Protein AF-A0A5Z1E138-F1 (afdb_monomer)

Radius of gyration: 12.63 Å; Cα contacts (8 Å, |Δi|>4): 126; chains: 1; bounding box: 30×26×30 Å

Structure (mmCIF, N/CA/C/O backbone):
data_AF-A0A5Z1E138-F1
#
_entry.id   AF-A0A5Z1E138-F1
#
loop_
_atom_site.group_PDB
_atom_site.id
_atom_site.type_sy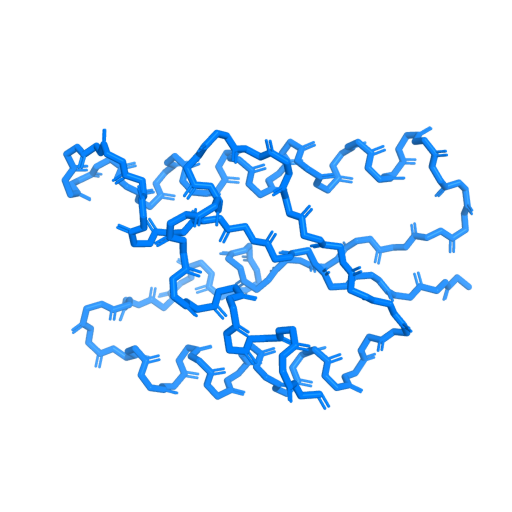mbol
_atom_site.label_atom_id
_atom_site.label_alt_id
_atom_site.label_comp_id
_atom_site.label_asym_id
_atom_site.label_entity_id
_atom_site.label_seq_id
_atom_site.pdbx_PDB_ins_code
_atom_site.Cartn_x
_atom_site.Cartn_y
_atom_site.Cartn_z
_atom_site.occupancy
_atom_site.B_iso_or_equiv
_atom_site.auth_seq_id
_atom_site.auth_comp_id
_atom_site.auth_asym_id
_atom_site.auth_atom_id
_atom_site.pdbx_PDB_model_num
ATOM 1 N N . MET A 1 1 ? -7.462 -2.232 18.608 1.00 75.81 1 MET A N 1
ATOM 2 C CA . MET A 1 1 ? -6.664 -1.383 17.701 1.00 75.81 1 MET A CA 1
ATOM 3 C C . MET A 1 1 ? -7.086 -1.733 16.290 1.00 75.81 1 MET A C 1
ATOM 5 O O . MET A 1 1 ? -7.188 -2.922 16.024 1.00 75.81 1 MET A O 1
ATOM 9 N 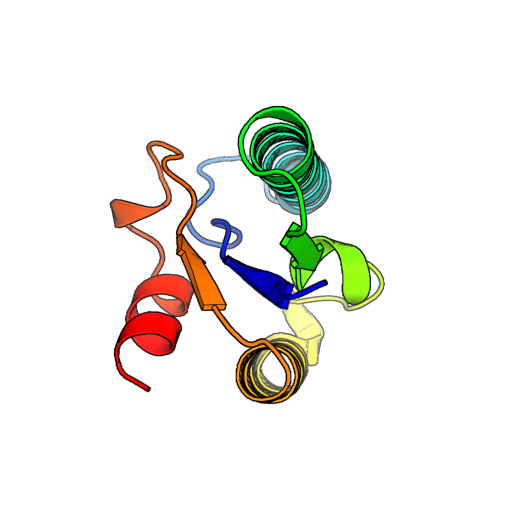N . ALA A 1 2 ? -7.395 -0.742 15.459 1.00 88.94 2 ALA A N 1
ATOM 10 C CA . ALA A 1 2 ? -7.839 -0.943 14.080 1.00 88.94 2 ALA A CA 1
ATOM 11 C C . ALA A 1 2 ? -6.643 -0.908 13.119 1.00 88.94 2 ALA A C 1
ATOM 13 O O . ALA A 1 2 ? -5.775 -0.041 13.246 1.00 88.94 2 ALA A O 1
ATOM 14 N N . LEU A 1 3 ? -6.586 -1.837 12.170 1.00 92.38 3 LEU A N 1
ATOM 15 C CA . LEU A 1 3 ? -5.546 -1.906 11.149 1.00 92.38 3 LEU A CA 1
ATOM 16 C C . LEU A 1 3 ? -5.859 -0.939 10.002 1.00 92.38 3 LEU A C 1
ATOM 18 O O . LEU A 1 3 ? -6.974 -0.914 9.485 1.00 92.38 3 LEU A O 1
ATOM 22 N N . VAL A 1 4 ? -4.862 -0.159 9.584 1.00 90.81 4 VAL A N 1
ATOM 23 C CA . VAL A 1 4 ? -4.986 0.799 8.476 1.00 90.81 4 VAL A CA 1
ATOM 24 C C . VAL A 1 4 ? -4.021 0.429 7.370 1.00 90.81 4 VAL A C 1
ATOM 26 O O . VAL A 1 4 ? -2.809 0.510 7.552 1.00 90.81 4 VAL A O 1
ATOM 29 N N . TYR A 1 5 ? -4.543 0.087 6.202 1.00 91.38 5 TYR A N 1
ATOM 30 C CA . TYR A 1 5 ? -3.748 -0.118 5.005 1.00 91.38 5 TYR A CA 1
ATOM 31 C C . TYR A 1 5 ? -3.235 1.220 4.470 1.00 91.38 5 TYR A C 1
ATOM 33 O O . TYR A 1 5 ? -4.021 2.092 4.106 1.00 91.38 5 TYR A O 1
ATOM 41 N N . VAL A 1 6 ? -1.918 1.397 4.402 1.00 89.50 6 VAL A N 1
ATOM 42 C CA . VAL A 1 6 ? -1.275 2.635 3.943 1.00 89.50 6 VAL A CA 1
ATOM 43 C C . VAL A 1 6 ? -0.829 2.487 2.494 1.00 89.50 6 VAL A C 1
ATOM 45 O O . VAL A 1 6 ? 0.291 2.051 2.200 1.00 89.50 6 VAL A O 1
ATOM 48 N N . ALA A 1 7 ? -1.706 2.906 1.590 1.00 85.75 7 ALA A N 1
ATOM 49 C CA . ALA A 1 7 ? -1.444 2.980 0.165 1.00 85.75 7 ALA A CA 1
ATOM 50 C C . ALA A 1 7 ? -0.539 4.184 -0.138 1.00 85.75 7 ALA A C 1
ATOM 52 O O . ALA A 1 7 ? -0.855 5.331 0.190 1.00 85.75 7 ALA A O 1
ATOM 53 N N . SER A 1 8 ? 0.611 3.941 -0.764 1.00 81.88 8 SER A N 1
ATOM 54 C CA . SER A 1 8 ? 1.589 4.984 -1.098 1.00 81.88 8 SER A CA 1
ATOM 55 C C . SER A 1 8 ? 2.126 4.803 -2.520 1.00 81.88 8 SER A C 1
ATOM 57 O O . SER A 1 8 ? 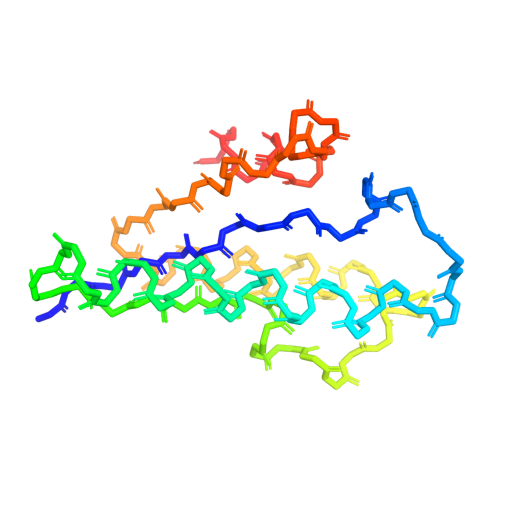2.158 3.684 -3.035 1.00 81.88 8 SER A O 1
ATOM 59 N N . PRO A 1 9 ? 2.512 5.895 -3.207 1.00 75.12 9 PRO A N 1
ATOM 60 C CA . PRO A 1 9 ? 2.944 5.809 -4.595 1.00 75.12 9 PRO A CA 1
ATOM 61 C C . PRO A 1 9 ? 4.284 5.078 -4.718 1.00 75.12 9 PRO A C 1
ATOM 63 O O . PRO A 1 9 ? 5.253 5.431 -4.050 1.00 75.12 9 PRO A O 1
ATOM 66 N N . TYR A 1 10 ? 4.352 4.111 -5.637 1.00 77.25 10 TYR A N 1
ATOM 67 C CA . TYR A 1 10 ? 5.597 3.431 -6.015 1.00 77.25 10 TYR A CA 1
ATOM 68 C C . TYR A 1 10 ? 6.005 3.765 -7.457 1.00 77.25 10 TYR A C 1
ATOM 70 O O . TYR A 1 10 ? 6.957 4.511 -7.686 1.00 77.25 10 TYR A O 1
ATOM 78 N N . LYS A 1 11 ? 5.252 3.281 -8.457 1.00 73.38 11 LYS A N 1
ATOM 79 C CA . LYS A 1 11 ? 5.552 3.522 -9.884 1.00 73.38 11 LYS A CA 1
ATOM 80 C C . LYS A 1 11 ? 5.366 4.974 -10.323 1.00 73.38 11 LYS A C 1
ATOM 82 O O . LYS A 1 11 ? 6.044 5.410 -11.245 1.00 73.38 11 LYS A O 1
ATOM 87 N N . ALA A 1 12 ? 4.479 5.711 -9.656 1.00 73.00 12 ALA A N 1
ATOM 88 C CA . ALA A 1 12 ? 4.218 7.117 -9.953 1.00 73.00 12 ALA A CA 1
ATOM 89 C C . ALA A 1 12 ? 5.337 8.064 -9.476 1.00 73.00 12 ALA A C 1
ATOM 91 O O . ALA A 1 12 ? 5.334 9.237 -9.840 1.00 73.00 12 ALA A O 1
ATOM 92 N N . LEU A 1 13 ? 6.295 7.580 -8.674 1.00 74.12 13 LEU A N 1
ATOM 93 C CA . LEU A 1 13 ? 7.407 8.402 -8.202 1.00 74.12 13 LEU A CA 1
ATOM 94 C C . LEU A 1 13 ? 8.333 8.782 -9.362 1.00 74.12 13 LEU A C 1
ATOM 96 O O . LEU A 1 13 ? 8.965 7.925 -9.990 1.00 74.12 13 LEU A O 1
ATOM 100 N N . VAL A 1 14 ? 8.457 10.089 -9.600 1.00 77.62 14 VAL A N 1
ATOM 101 C CA . VAL A 1 14 ? 9.330 10.663 -10.632 1.00 77.62 14 VAL A CA 1
ATOM 102 C C . VAL A 1 14 ? 10.772 10.721 -10.118 1.00 77.62 14 VAL A C 1
ATOM 104 O O . VAL A 1 14 ? 11.303 11.781 -9.793 1.00 77.62 14 VAL A O 1
ATOM 107 N N . VAL A 1 15 ? 11.410 9.555 -10.020 1.00 80.31 15 VAL A N 1
ATOM 108 C CA . VAL A 1 15 ? 12.819 9.408 -9.628 1.00 80.31 15 VAL A CA 1
ATOM 109 C C . VAL A 1 15 ? 13.554 8.371 -10.458 1.00 80.31 15 VAL A C 1
ATOM 111 O O . VAL A 1 15 ? 12.952 7.541 -11.145 1.00 80.31 15 VAL A O 1
ATOM 114 N N . ARG A 1 16 ? 14.889 8.418 -10.367 1.00 81.56 16 ARG A N 1
ATOM 115 C CA . ARG A 1 16 ? 15.774 7.397 -10.935 1.00 81.56 16 ARG A CA 1
ATOM 116 C C . ARG A 1 16 ? 15.358 6.022 -10.419 1.00 81.56 16 ARG A C 1
ATOM 118 O O . ARG A 1 16 ? 15.115 5.857 -9.225 1.00 81.56 16 ARG A O 1
ATOM 125 N N . GLU A 1 17 ? 15.323 5.033 -11.306 1.00 79.19 17 GLU A N 1
ATOM 126 C CA . GLU A 1 17 ? 14.880 3.674 -10.977 1.00 79.19 17 GLU A CA 1
ATOM 127 C C . GLU A 1 17 ? 15.653 3.077 -9.792 1.00 79.19 17 GLU A C 1
ATOM 129 O O . GLU A 1 17 ? 15.046 2.533 -8.873 1.00 79.19 17 GLU A O 1
ATOM 134 N N . SER A 1 18 ? 16.970 3.302 -9.740 1.00 80.38 18 SER A N 1
ATOM 135 C CA . SER A 1 18 ? 17.833 2.863 -8.637 1.00 80.38 18 SER A CA 1
ATOM 136 C C . SER A 1 18 ? 17.475 3.466 -7.272 1.00 80.38 18 SER A C 1
ATOM 138 O O . SER A 1 18 ? 17.809 2.887 -6.243 1.00 80.38 18 SER A O 1
ATOM 140 N N . GLN A 1 19 ? 16.789 4.612 -7.242 1.00 81.75 19 GLN A N 1
ATOM 141 C CA . GLN A 1 19 ? 16.387 5.310 -6.016 1.00 81.75 19 GLN A CA 1
ATOM 142 C C . GLN A 1 19 ? 14.910 5.104 -5.666 1.00 81.75 19 GLN A C 1
ATOM 144 O O . GLN A 1 19 ? 14.517 5.348 -4.525 1.00 81.75 19 GLN A O 1
ATOM 149 N N . ARG A 1 20 ? 14.092 4.628 -6.614 1.00 83.44 20 ARG A N 1
ATOM 150 C CA . ARG A 1 20 ? 12.636 4.499 -6.460 1.00 83.44 20 ARG A CA 1
ATOM 151 C C . ARG A 1 20 ? 12.251 3.690 -5.231 1.00 83.44 20 ARG A C 1
ATOM 153 O O . ARG A 1 20 ? 11.435 4.142 -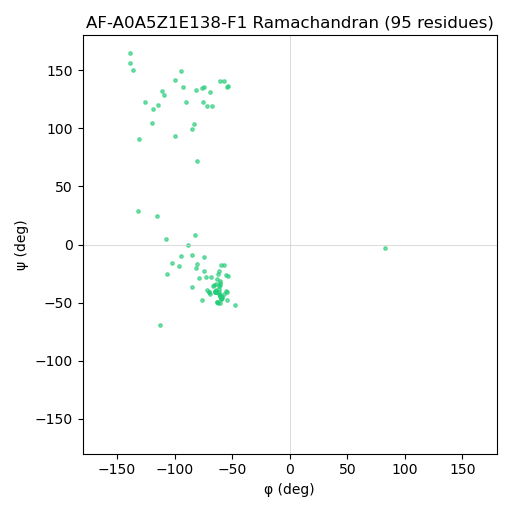4.437 1.00 83.44 20 ARG A O 1
ATOM 160 N N . LYS A 1 21 ? 12.887 2.533 -5.033 1.00 83.00 21 LYS A N 1
ATOM 161 C CA . LYS A 1 21 ? 12.622 1.661 -3.883 1.00 83.00 21 LYS A CA 1
ATOM 162 C C . LYS A 1 21 ? 12.901 2.360 -2.552 1.00 83.00 21 LYS A C 1
ATOM 164 O O . LYS A 1 21 ? 12.051 2.354 -1.668 1.00 83.00 21 LYS A O 1
ATOM 169 N N . ALA A 1 22 ? 14.076 2.973 -2.420 1.00 85.88 22 ALA A N 1
ATOM 170 C CA . ALA A 1 22 ? 14.465 3.672 -1.199 1.00 85.88 22 ALA A CA 1
ATOM 171 C C . ALA A 1 22 ? 13.517 4.843 -0.899 1.00 85.88 22 ALA A C 1
ATOM 173 O O . ALA A 1 22 ? 13.106 5.035 0.244 1.00 85.88 22 ALA A O 1
ATOM 174 N N . GLN A 1 23 ? 13.115 5.587 -1.931 1.00 86.94 23 GLN A N 1
ATOM 175 C CA . GLN A 1 23 ? 12.196 6.702 -1.759 1.00 86.94 23 GLN A CA 1
ATOM 176 C C . GLN A 1 23 ? 10.775 6.247 -1.414 1.00 86.94 23 GLN A C 1
ATOM 178 O O . GLN A 1 23 ? 10.163 6.825 -0.522 1.00 86.94 23 GLN A O 1
ATOM 183 N N . ALA A 1 24 ? 10.269 5.188 -2.048 1.00 86.31 24 ALA A N 1
ATOM 184 C CA . ALA A 1 24 ? 8.959 4.631 -1.730 1.00 86.31 24 ALA A CA 1
ATOM 185 C C . ALA A 1 24 ? 8.885 4.130 -0.279 1.00 86.31 24 ALA A C 1
ATOM 187 O O . ALA A 1 24 ? 7.917 4.419 0.418 1.00 86.31 24 ALA A O 1
ATOM 188 N N . ILE A 1 25 ? 9.936 3.452 0.204 1.00 88.94 25 ILE A N 1
ATOM 189 C CA . ILE A 1 25 ? 10.056 3.041 1.613 1.00 88.94 25 ILE A CA 1
ATOM 190 C C . ILE A 1 25 ? 10.032 4.265 2.531 1.00 88.94 25 ILE A C 1
ATOM 192 O O . ILE A 1 25 ? 9.294 4.280 3.513 1.00 88.94 25 ILE A O 1
ATOM 196 N N . SER A 1 26 ? 10.809 5.301 2.206 1.00 89.94 26 SER A N 1
ATOM 197 C CA . SER A 1 26 ? 10.858 6.526 3.009 1.00 89.94 26 SER A CA 1
ATOM 198 C C . SER A 1 26 ? 9.493 7.220 3.086 1.00 89.94 26 SER A C 1
ATOM 200 O O . SER A 1 26 ? 9.069 7.606 4.175 1.00 89.94 26 SER A O 1
ATOM 202 N N . ILE A 1 27 ? 8.771 7.317 1.966 1.00 87.56 27 ILE A N 1
ATOM 203 C CA . ILE A 1 27 ? 7.419 7.891 1.917 1.00 87.56 27 ILE A CA 1
ATOM 204 C C . ILE A 1 27 ? 6.453 7.045 2.750 1.00 87.56 27 ILE A C 1
ATOM 206 O O . ILE A 1 27 ? 5.768 7.584 3.614 1.00 87.56 27 ILE A O 1
ATOM 210 N N . ALA A 1 28 ? 6.433 5.725 2.555 1.00 89.06 28 ALA A N 1
ATOM 211 C CA . ALA A 1 28 ? 5.566 4.829 3.313 1.00 89.06 28 ALA A CA 1
ATOM 212 C C . ALA A 1 28 ? 5.803 4.934 4.830 1.00 89.06 28 ALA A C 1
ATOM 214 O O . ALA A 1 28 ? 4.849 5.029 5.598 1.00 89.06 28 ALA A O 1
ATOM 215 N N . GLN A 1 29 ? 7.065 4.997 5.272 1.00 90.75 29 GLN A N 1
ATOM 216 C CA . GLN A 1 29 ? 7.407 5.207 6.684 1.00 90.75 29 GLN A CA 1
ATOM 217 C C . GLN A 1 29 ? 6.872 6.536 7.221 1.00 90.75 29 GLN A C 1
ATOM 219 O O . GLN A 1 29 ? 6.332 6.576 8.325 1.00 90.75 29 GLN A O 1
ATOM 224 N N . GLN A 1 30 ? 7.013 7.620 6.455 1.00 91.12 30 GLN A N 1
ATOM 225 C CA . GLN A 1 30 ? 6.515 8.932 6.865 1.00 91.12 30 GLN A CA 1
ATOM 226 C C . GLN A 1 30 ? 4.991 8.949 7.006 1.00 91.12 30 GLN A C 1
ATOM 228 O O . GLN A 1 30 ? 4.483 9.515 7.971 1.00 91.12 30 GLN A O 1
ATOM 233 N N . GLU A 1 31 ? 4.265 8.313 6.089 1.00 90.06 31 GLU A N 1
ATOM 234 C CA . GLU A 1 31 ? 2.803 8.242 6.153 1.00 90.06 31 GLU A CA 1
ATOM 235 C C . GLU A 1 31 ? 2.333 7.365 7.322 1.00 90.06 31 GLU A C 1
ATOM 237 O O . GLU A 1 31 ? 1.457 7.784 8.079 1.00 90.06 31 GLU A O 1
ATOM 242 N N . CYS A 1 32 ? 2.972 6.212 7.560 1.00 90.81 32 CYS A N 1
ATOM 243 C CA . CYS A 1 32 ? 2.695 5.395 8.745 1.00 90.81 32 CYS A CA 1
ATOM 244 C C . CYS A 1 32 ? 2.941 6.180 10.044 1.00 90.81 32 CYS A C 1
ATOM 246 O O . CYS A 1 32 ? 2.102 6.172 10.942 1.00 90.81 32 CYS A O 1
ATOM 248 N N . LEU A 1 33 ? 4.062 6.903 10.144 1.00 91.69 33 LEU A N 1
ATOM 249 C CA . LEU A 1 33 ? 4.379 7.710 11.327 1.00 91.69 33 LEU A CA 1
ATOM 250 C C . LEU A 1 33 ? 3.350 8.816 11.581 1.00 91.69 33 LEU A C 1
ATOM 252 O O . LEU A 1 33 ? 3.070 9.110 12.741 1.00 91.69 33 LEU A O 1
ATOM 256 N N . LYS A 1 34 ? 2.786 9.426 10.533 1.00 90.06 34 LYS A N 1
ATOM 257 C CA . LYS A 1 34 ? 1.703 10.410 10.683 1.00 90.06 34 LYS A CA 1
ATOM 258 C C . LYS A 1 34 ? 0.463 9.773 11.294 1.00 90.06 34 LYS A C 1
ATOM 260 O O . LYS A 1 34 ? -0.027 10.281 12.292 1.00 90.06 34 LYS A O 1
ATOM 265 N N . ILE A 1 35 ? 0.016 8.630 10.768 1.00 88.31 35 ILE A N 1
ATOM 266 C CA . ILE A 1 35 ? -1.162 7.919 11.293 1.00 88.31 35 ILE A CA 1
ATOM 267 C C . ILE A 1 35 ? -0.947 7.529 12.757 1.00 88.31 35 ILE A C 1
ATOM 269 O O . ILE A 1 35 ? -1.809 7.792 13.586 1.00 88.31 35 ILE A O 1
ATOM 273 N N . MET A 1 36 ? 0.225 6.984 13.101 1.00 89.50 36 MET A N 1
ATOM 274 C CA . MET A 1 36 ? 0.539 6.635 14.493 1.00 89.50 36 MET A CA 1
ATOM 275 C C . MET A 1 36 ? 0.518 7.841 15.441 1.00 89.50 36 MET A C 1
ATOM 277 O O . MET A 1 36 ? 0.230 7.673 16.621 1.00 89.50 36 MET A O 1
ATOM 281 N N . ARG A 1 37 ? 0.872 9.040 14.958 1.00 89.56 37 ARG A N 1
ATOM 282 C CA . ARG A 1 37 ? 0.911 10.269 15.769 1.00 89.56 37 ARG A CA 1
ATOM 283 C C . ARG A 1 37 ? -0.442 10.961 15.872 1.00 89.56 37 ARG A C 1
ATOM 285 O O . ARG A 1 37 ? -0.731 11.555 16.901 1.00 89.56 37 ARG A O 1
ATOM 292 N N . GLU A 1 38 ? -1.221 10.944 14.797 1.00 88.75 38 GLU A N 1
ATOM 293 C CA . GLU A 1 38 ? -2.461 11.715 14.673 1.00 88.75 38 GLU A CA 1
ATOM 294 C C . GLU A 1 38 ? -3.710 10.891 15.020 1.00 88.75 38 GLU A C 1
ATOM 296 O O . GLU A 1 38 ? -4.765 11.465 15.282 1.00 88.75 38 GLU A O 1
ATOM 301 N N . CYS A 1 39 ? -3.621 9.557 15.019 1.00 85.06 39 CYS A N 1
ATOM 302 C CA . CYS A 1 39 ? -4.768 8.668 15.182 1.00 85.06 39 CYS A CA 1
ATOM 303 C C . CYS A 1 39 ? -4.489 7.591 16.243 1.00 85.06 39 CYS A C 1
ATOM 305 O O . CYS A 1 39 ? -4.001 6.498 15.943 1.00 85.06 39 CYS A O 1
ATOM 307 N N . GLU A 1 40 ? -4.832 7.878 17.502 1.00 88.44 40 GLU A N 1
ATOM 308 C CA . GLU A 1 40 ? -4.752 6.883 18.575 1.00 88.44 40 GLU A CA 1
ATOM 309 C C . GLU A 1 40 ? -5.655 5.672 18.294 1.00 88.44 40 GLU A C 1
ATOM 311 O O . GLU A 1 40 ? -6.774 5.795 17.797 1.00 88.44 40 GLU A O 1
ATOM 316 N N . GLY A 1 41 ? -5.159 4.475 18.614 1.00 88.50 41 GLY A N 1
ATOM 317 C CA . GLY A 1 41 ? -5.884 3.220 18.401 1.00 88.50 41 GLY A CA 1
ATOM 318 C C . GLY A 1 41 ? -5.781 2.643 16.986 1.00 88.50 41 GLY A C 1
ATOM 319 O O . GLY A 1 41 ? -6.273 1.531 16.772 1.00 88.50 41 GLY A O 1
ATOM 320 N N . PHE A 1 42 ? -5.105 3.329 16.059 1.00 91.38 42 PHE A N 1
ATOM 321 C CA . PHE A 1 42 ? -4.844 2.848 14.703 1.00 91.38 42 PHE A CA 1
ATOM 322 C C . PHE A 1 42 ? -3.429 2.281 14.556 1.00 91.38 42 PHE A C 1
ATOM 324 O O . PHE A 1 42 ? -2.458 2.809 15.097 1.00 91.38 42 PHE A O 1
ATOM 331 N N . VAL A 1 43 ? -3.309 1.196 13.794 1.00 93.19 43 VAL A N 1
ATOM 332 C CA . VAL A 1 43 ? -2.044 0.524 13.482 1.00 93.19 43 VAL A CA 1
ATOM 333 C C . VAL A 1 43 ? -1.850 0.555 11.971 1.00 93.19 43 VAL A C 1
ATOM 335 O O . VAL A 1 43 ? -2.525 -0.190 11.259 1.00 93.19 43 VAL A O 1
ATOM 338 N N . PRO A 1 44 ? -0.961 1.414 11.452 1.00 92.56 44 PRO A N 1
ATOM 339 C CA . PRO A 1 44 ? -0.727 1.494 10.024 1.00 92.56 44 PRO A CA 1
ATOM 340 C C . PRO A 1 44 ? 0.128 0.329 9.534 1.00 92.56 44 PRO A C 1
ATOM 342 O O . PRO A 1 44 ? 1.177 0.019 10.101 1.00 92.56 44 PRO A O 1
ATOM 345 N N . VAL A 1 45 ? -0.293 -0.271 8.428 1.00 90.62 45 VAL A N 1
ATOM 346 C CA . VAL A 1 45 ? 0.410 -1.340 7.732 1.00 90.62 45 VAL A CA 1
ATOM 347 C C . VAL A 1 45 ? 0.585 -0.926 6.281 1.00 90.62 45 VAL A C 1
ATOM 349 O O . VAL A 1 45 ? -0.382 -0.634 5.586 1.00 90.62 45 VAL A O 1
ATOM 352 N N . SER A 1 46 ? 1.829 -0.884 5.808 1.00 89.12 46 SER A N 1
ATOM 353 C CA . SER A 1 46 ? 2.125 -0.533 4.420 1.00 89.12 46 SER A CA 1
ATOM 354 C C . SER A 1 46 ? 2.600 -1.762 3.642 1.00 89.12 46 SER A C 1
ATOM 356 O O . SER A 1 46 ? 3.577 -2.388 4.068 1.00 89.12 46 SER A O 1
ATOM 358 N N . PRO A 1 47 ? 2.005 -2.072 2.474 1.00 86.38 47 PRO A N 1
ATOM 359 C CA . PRO A 1 47 ? 2.466 -3.157 1.605 1.00 86.38 47 PRO A CA 1
ATOM 360 C C 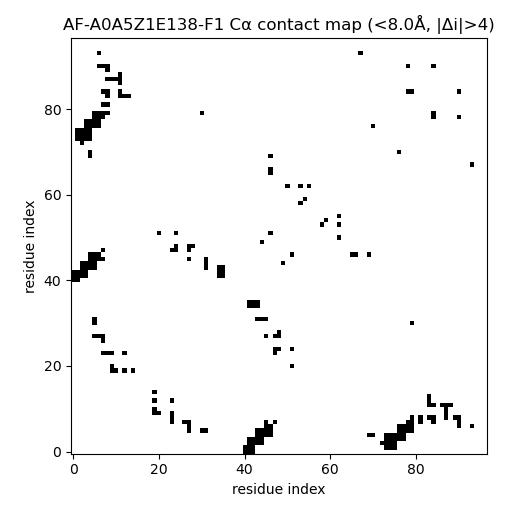. PRO A 1 47 ? 3.912 -2.935 1.137 1.00 86.38 47 PRO A C 1
ATOM 362 O O . PRO A 1 47 ? 4.687 -3.883 1.049 1.00 86.38 47 PRO A O 1
ATOM 365 N N . ILE A 1 48 ? 4.318 -1.679 0.911 1.00 85.25 48 ILE A N 1
ATOM 366 C CA . ILE A 1 48 ? 5.680 -1.327 0.479 1.00 85.25 48 ILE A CA 1
ATOM 367 C C . ILE A 1 48 ? 6.704 -1.707 1.548 1.00 85.25 48 ILE A C 1
ATOM 369 O O . ILE A 1 48 ? 7.793 -2.177 1.223 1.00 85.25 48 ILE A O 1
ATOM 373 N N . LEU A 1 49 ? 6.363 -1.515 2.824 1.00 86.75 49 LEU A N 1
ATOM 374 C CA . LEU A 1 49 ? 7.238 -1.881 3.936 1.00 86.75 49 LEU A CA 1
ATOM 375 C C . LEU A 1 49 ? 7.227 -3.394 4.156 1.00 86.75 49 LEU A C 1
ATOM 377 O O . LEU A 1 49 ? 8.296 -4.007 4.223 1.00 86.75 49 LEU A O 1
ATOM 381 N N . GLN A 1 50 ? 6.033 -3.990 4.188 1.00 86.06 50 GLN A N 1
ATOM 382 C CA . GLN A 1 50 ? 5.834 -5.411 4.464 1.00 86.06 50 GLN A CA 1
ATOM 383 C C . GLN A 1 50 ? 6.456 -6.313 3.392 1.00 86.06 50 GLN A C 1
ATOM 385 O O . GLN A 1 50 ? 6.975 -7.383 3.704 1.00 86.06 50 GLN A O 1
ATOM 390 N N . PHE A 1 51 ? 6.445 -5.865 2.137 1.00 83.50 51 PHE A N 1
ATOM 391 C CA . PHE A 1 51 ? 6.935 -6.616 0.984 1.00 83.50 51 PHE A CA 1
ATOM 392 C C . PHE A 1 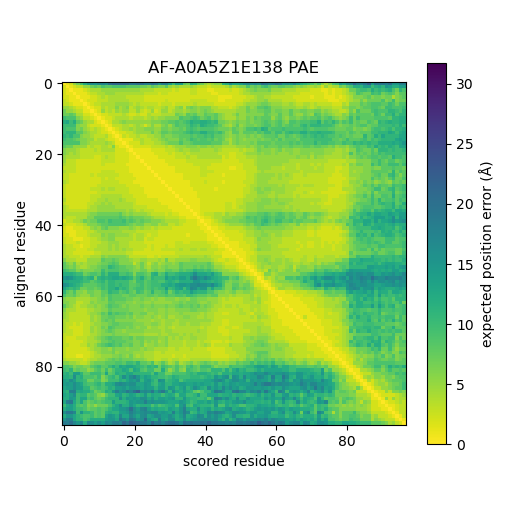51 ? 8.145 -5.956 0.325 1.00 83.50 51 PHE A C 1
ATOM 394 O O . PHE A 1 51 ? 8.446 -6.211 -0.838 1.00 83.50 51 PHE A O 1
ATOM 401 N N . SER A 1 52 ? 8.894 -5.149 1.080 1.00 77.75 52 SER A N 1
ATOM 402 C CA . SER A 1 52 ? 10.099 -4.461 0.597 1.00 77.75 52 SER A CA 1
ATOM 403 C C . SER A 1 52 ? 11.173 -5.406 0.035 1.00 77.75 52 SER A C 1
ATOM 405 O O . SER A 1 52 ? 12.057 -4.963 -0.695 1.00 77.75 52 SER A O 1
ATOM 407 N N . TYR A 1 53 ? 11.120 -6.704 0.334 1.00 75.75 53 TYR A N 1
ATOM 408 C CA . TYR A 1 53 ? 12.014 -7.723 -0.223 1.00 75.75 53 TYR A CA 1
ATOM 409 C C . TYR A 1 53 ? 11.620 -8.191 -1.634 1.00 75.75 53 TYR A C 1
ATOM 411 O O . TYR A 1 53 ? 12.452 -8.785 -2.318 1.00 75.75 53 TYR A O 1
ATOM 419 N N . LEU A 1 54 ? 10.388 -7.933 -2.087 1.00 73.38 54 LEU A N 1
ATOM 420 C CA . LEU A 1 54 ? 9.948 -8.295 -3.431 1.00 73.38 54 LEU A CA 1
ATOM 421 C C . LEU A 1 54 ? 10.555 -7.345 -4.468 1.00 73.38 54 LEU A C 1
ATOM 423 O O . LEU A 1 54 ? 10.590 -6.124 -4.302 1.00 73.38 54 LEU A O 1
ATOM 427 N N . ASP A 1 55 ? 11.035 -7.932 -5.560 1.00 68.81 55 ASP A N 1
ATOM 428 C CA . ASP A 1 55 ? 11.423 -7.193 -6.754 1.00 68.81 55 ASP A CA 1
ATOM 429 C C . ASP A 1 55 ? 10.174 -6.968 -7.618 1.00 68.81 55 ASP A C 1
ATOM 431 O O . ASP A 1 55 ? 9.727 -7.861 -8.340 1.00 68.81 55 ASP A O 1
ATOM 435 N N . GLU A 1 56 ? 9.595 -5.771 -7.518 1.00 62.50 56 GLU A N 1
ATOM 436 C CA . GLU A 1 56 ? 8.424 -5.327 -8.288 1.00 62.50 56 GLU A CA 1
ATOM 437 C C . GLU A 1 56 ? 8.605 -5.485 -9.807 1.00 62.50 56 GLU A C 1
ATOM 439 O O . GLU A 1 56 ? 7.620 -5.675 -10.519 1.00 62.50 56 GLU A O 1
ATOM 444 N N . ASN A 1 57 ? 9.840 -5.453 -10.326 1.00 66.38 57 ASN A N 1
ATOM 445 C CA . ASN A 1 57 ? 10.089 -5.636 -11.759 1.00 66.38 57 ASN A CA 1
ATOM 446 C C . ASN A 1 57 ? 9.934 -7.103 -12.200 1.00 66.38 57 ASN A C 1
ATOM 448 O O . ASN A 1 57 ? 9.668 -7.362 -13.371 1.00 66.38 57 ASN A O 1
ATOM 452 N N . LYS A 1 58 ? 10.071 -8.062 -11.276 1.00 68.31 58 LYS A N 1
ATOM 453 C CA . LYS A 1 58 ? 9.953 -9.508 -11.546 1.00 68.31 58 LYS A CA 1
ATOM 454 C C . LYS A 1 58 ? 8.666 -10.124 -11.007 1.00 68.31 58 LYS A C 1
ATOM 456 O O . LYS A 1 58 ? 8.222 -11.152 -11.508 1.00 68.31 58 LYS A O 1
ATOM 461 N N . HIS A 1 59 ? 8.082 -9.518 -9.978 1.00 75.50 59 HIS A N 1
ATOM 462 C CA . HIS A 1 59 ? 6.982 -10.093 -9.208 1.00 75.50 59 HIS A CA 1
ATOM 463 C C . HIS A 1 59 ? 5.822 -9.118 -9.006 1.00 75.50 59 HIS A C 1
ATOM 465 O O . HIS A 1 59 ? 5.101 -9.237 -8.021 1.00 75.50 59 HIS A O 1
ATOM 471 N N . ARG A 1 60 ? 5.621 -8.177 -9.937 1.00 71.31 60 ARG A N 1
ATOM 472 C CA . ARG A 1 60 ? 4.551 -7.170 -9.878 1.00 71.31 60 ARG A CA 1
ATOM 473 C C . ARG A 1 60 ? 3.185 -7.765 -9.534 1.00 71.31 60 ARG A C 1
ATOM 475 O O . ARG A 1 60 ? 2.546 -7.303 -8.601 1.00 71.31 60 ARG A O 1
ATOM 482 N N . ASP A 1 61 ? 2.752 -8.792 -10.261 1.00 76.81 61 ASP A N 1
ATOM 483 C CA . ASP A 1 61 ? 1.411 -9.364 -10.073 1.00 76.81 61 ASP A CA 1
ATOM 484 C C . ASP A 1 61 ? 1.270 -10.020 -8.697 1.00 76.81 61 ASP A C 1
ATOM 486 O O . ASP A 1 61 ? 0.234 -9.912 -8.048 1.00 76.81 61 ASP A O 1
ATOM 490 N N . LYS A 1 62 ? 2.356 -10.622 -8.200 1.00 78.69 62 LYS A N 1
ATOM 491 C CA . LYS A 1 62 ? 2.413 -11.188 -6.852 1.00 78.69 62 LYS A CA 1
ATOM 492 C C . LYS A 1 62 ? 2.403 -10.098 -5.779 1.00 78.69 62 LYS A C 1
ATOM 494 O O . LYS A 1 62 ? 1.720 -10.256 -4.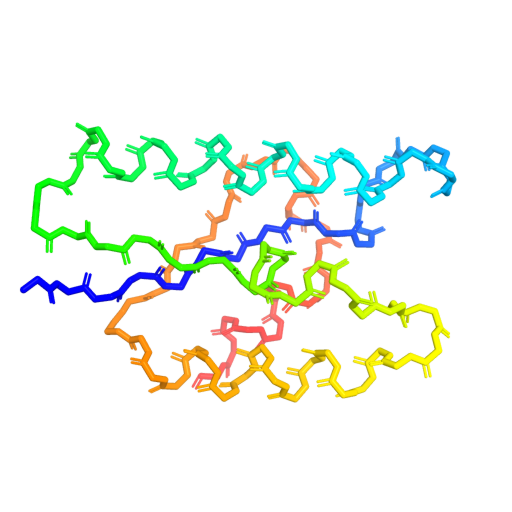775 1.00 78.69 62 LYS A O 1
ATOM 499 N N . ALA A 1 63 ? 3.130 -9.001 -5.982 1.00 75.69 63 ALA A N 1
ATOM 500 C CA . ALA A 1 63 ? 3.133 -7.862 -5.069 1.00 75.69 63 ALA A CA 1
ATOM 501 C C . ALA A 1 63 ? 1.750 -7.194 -5.002 1.00 75.69 63 ALA A C 1
ATOM 503 O O . ALA A 1 63 ? 1.273 -6.906 -3.907 1.00 75.69 63 ALA A O 1
ATOM 504 N N . LEU A 1 64 ? 1.073 -7.047 -6.147 1.00 75.88 64 LEU A N 1
ATOM 505 C CA . LEU A 1 64 ? -0.312 -6.578 -6.221 1.00 75.88 64 LEU A CA 1
ATOM 506 C C . LEU A 1 64 ? -1.264 -7.534 -5.499 1.00 75.88 64 LEU A C 1
ATOM 508 O O . LEU A 1 64 ? -2.016 -7.096 -4.637 1.00 75.88 64 LEU A O 1
ATOM 512 N N . GLN A 1 65 ? -1.199 -8.838 -5.776 1.00 82.94 65 GLN A N 1
ATOM 513 C CA . GLN A 1 65 ? -2.053 -9.824 -5.110 1.00 82.94 65 GLN A CA 1
ATOM 514 C C . GLN A 1 65 ? -1.861 -9.819 -3.586 1.00 82.94 65 GLN A C 1
ATOM 516 O O . GLN A 1 65 ? -2.840 -9.790 -2.845 1.00 82.94 65 GLN A O 1
ATOM 521 N N . MET A 1 66 ? -0.614 -9.796 -3.110 1.00 82.50 66 MET A N 1
ATOM 522 C CA . MET A 1 66 ? -0.309 -9.743 -1.677 1.00 82.50 66 MET A CA 1
ATOM 523 C C . MET A 1 66 ? -0.744 -8.414 -1.044 1.00 82.50 66 MET A C 1
ATOM 525 O O . MET A 1 66 ? -1.213 -8.403 0.092 1.00 82.50 66 MET A O 1
ATOM 529 N N . GLY A 1 67 ? -0.630 -7.299 -1.775 1.00 83.44 67 GLY A N 1
ATOM 530 C CA . GLY A 1 67 ? -1.175 -6.003 -1.367 1.00 83.44 67 GLY A CA 1
ATOM 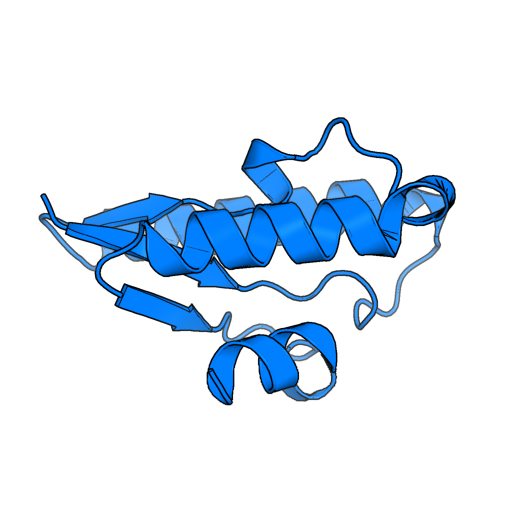531 C C . GLY A 1 67 ? -2.695 -6.047 -1.204 1.00 83.44 67 GLY A C 1
ATOM 532 O O . GLY A 1 67 ? -3.214 -5.616 -0.180 1.00 83.44 67 GLY A O 1
ATOM 533 N N . LEU A 1 68 ? -3.401 -6.669 -2.150 1.00 82.88 68 LEU A N 1
ATOM 534 C CA . LEU A 1 68 ? -4.854 -6.844 -2.102 1.00 82.88 68 LEU A CA 1
ATOM 535 C C . LEU A 1 68 ? -5.316 -7.738 -0.946 1.00 82.88 68 LEU A C 1
ATOM 537 O O . LEU A 1 68 ? -6.323 -7.449 -0.304 1.00 82.88 68 LEU A O 1
ATOM 541 N N . GLU A 1 69 ? -4.599 -8.824 -0.663 1.00 86.81 69 GLU A N 1
ATOM 542 C CA . GLU A 1 69 ? -4.890 -9.673 0.497 1.00 86.81 69 GLU A CA 1
ATOM 543 C C . GLU A 1 69 ? -4.663 -8.924 1.813 1.00 86.81 69 GLU A C 1
ATOM 545 O O . GLU A 1 69 ? -5.483 -9.015 2.726 1.00 86.81 69 GLU A O 1
ATOM 550 N N . LEU A 1 70 ? -3.590 -8.132 1.889 1.00 86.19 70 LEU A N 1
ATOM 551 C CA . LEU A 1 70 ? -3.301 -7.293 3.046 1.00 86.19 70 LEU A CA 1
ATOM 552 C C . LEU A 1 70 ? -4.365 -6.206 3.244 1.00 86.19 70 LEU A C 1
ATOM 554 O O . LEU A 1 70 ? -4.774 -5.962 4.377 1.00 86.19 70 LEU A O 1
ATOM 558 N N . LEU A 1 71 ? -4.838 -5.591 2.158 1.00 86.19 71 LEU A N 1
ATOM 559 C CA . LEU A 1 71 ? -5.919 -4.608 2.181 1.00 86.19 71 LEU A CA 1
ATOM 560 C C . LEU A 1 71 ? -7.203 -5.214 2.758 1.00 86.19 71 LEU A C 1
ATOM 562 O O . LEU A 1 71 ? -7.795 -4.629 3.658 1.00 86.19 71 LEU A O 1
ATOM 566 N N . LYS A 1 72 ? -7.588 -6.418 2.315 1.00 86.56 72 LYS A N 1
ATOM 567 C CA . LYS A 1 72 ? -8.767 -7.139 2.835 1.00 86.56 72 LYS A CA 1
ATOM 568 C C . LYS A 1 72 ? -8.670 -7.487 4.321 1.00 86.56 72 LYS A C 1
ATOM 570 O O . LYS A 1 72 ? -9.697 -7.687 4.961 1.00 86.56 72 LYS A O 1
ATOM 575 N N . ALA A 1 73 ? -7.456 -7.612 4.852 1.00 87.62 73 ALA A N 1
ATOM 576 C CA . ALA A 1 73 ? -7.216 -7.883 6.265 1.00 87.62 73 ALA A CA 1
ATOM 577 C C . ALA A 1 73 ? -7.200 -6.612 7.138 1.00 87.62 73 ALA A C 1
ATOM 579 O O . ALA A 1 73 ? -7.141 -6.729 8.361 1.00 87.62 73 ALA A O 1
ATOM 580 N N . CYS A 1 74 ? -7.218 -5.417 6.536 1.00 88.81 74 CYS A N 1
ATOM 581 C CA . CYS A 1 74 ? -7.238 -4.145 7.255 1.00 88.81 74 CYS A CA 1
ATOM 582 C C . CYS A 1 74 ? -8.670 -3.622 7.438 1.00 88.81 74 CYS A C 1
ATOM 584 O O . CYS A 1 74 ? -9.532 -3.829 6.590 1.00 88.81 74 CYS A O 1
ATOM 586 N N . ASP A 1 75 ? -8.904 -2.891 8.528 1.00 88.25 75 ASP A N 1
ATOM 587 C CA . ASP A 1 75 ? -10.206 -2.285 8.836 1.00 88.25 75 ASP A CA 1
ATOM 588 C C . ASP A 1 75 ? -10.453 -1.001 8.023 1.00 88.25 75 ASP A C 1
ATOM 590 O O . ASP A 1 75 ? -11.595 -0.644 7.736 1.00 88.25 75 ASP A O 1
ATOM 594 N N . TYR A 1 76 ? -9.378 -0.291 7.662 1.00 87.19 76 TYR A N 1
ATOM 595 C CA . TYR A 1 76 ? -9.426 0.982 6.940 1.00 87.19 76 TYR A CA 1
ATOM 596 C C . TYR A 1 76 ? -8.348 1.067 5.859 1.00 87.19 76 TYR A C 1
ATOM 598 O O . TYR A 1 76 ? -7.282 0.465 5.984 1.00 87.19 76 TYR A O 1
ATOM 606 N N . ILE A 1 77 ? -8.584 1.904 4.847 1.00 86.62 77 ILE A N 1
ATOM 607 C CA . ILE A 1 77 ? -7.588 2.314 3.852 1.00 86.62 77 ILE A CA 1
ATOM 608 C C . ILE A 1 77 ? -7.227 3.792 4.030 1.00 86.62 77 ILE A C 1
ATOM 610 O O . ILE A 1 77 ? -8.091 4.662 4.136 1.00 86.62 77 ILE A O 1
ATOM 614 N N . TYR A 1 78 ? -5.930 4.082 4.038 1.00 85.38 78 TYR A N 1
ATOM 615 C CA . TYR A 1 78 ? -5.370 5.422 3.973 1.00 85.38 78 TYR A CA 1
ATOM 616 C C . TYR A 1 78 ? -4.608 5.592 2.662 1.00 85.38 78 TYR A C 1
ATOM 618 O O . TYR A 1 78 ? -3.620 4.903 2.401 1.00 85.38 78 TYR A O 1
ATOM 626 N N . LEU A 1 79 ? -5.046 6.558 1.858 1.00 82.38 79 LEU A N 1
ATOM 627 C CA . LEU A 1 79 ? -4.350 6.967 0.647 1.00 82.38 79 LEU A CA 1
ATOM 628 C C . LEU A 1 79 ? -3.363 8.086 0.982 1.00 82.38 79 LEU A C 1
ATOM 630 O O . LEU A 1 79 ? -3.759 9.148 1.472 1.00 82.38 79 LEU A O 1
ATOM 634 N N . SER A 1 80 ? -2.084 7.865 0.678 1.00 76.94 80 SER A N 1
ATOM 635 C CA . SER A 1 80 ? -1.056 8.883 0.860 1.00 76.94 80 SER A CA 1
ATOM 636 C C . SER A 1 80 ? -1.410 10.186 0.145 1.00 76.94 80 SER A C 1
ATOM 638 O O . SER A 1 80 ? -1.781 10.193 -1.029 1.00 76.94 80 SER A O 1
ATOM 640 N N . LYS A 1 81 ? -1.208 11.314 0.836 1.00 73.56 81 LYS A N 1
ATOM 641 C CA . LYS A 1 81 ? -1.401 12.664 0.275 1.00 73.56 81 LYS A CA 1
ATOM 642 C C . LYS A 1 81 ? -0.199 13.152 -0.544 1.00 73.56 81 LYS A C 1
ATOM 644 O O . LYS A 1 81 ? -0.139 14.328 -0.906 1.00 73.56 81 LYS A O 1
ATOM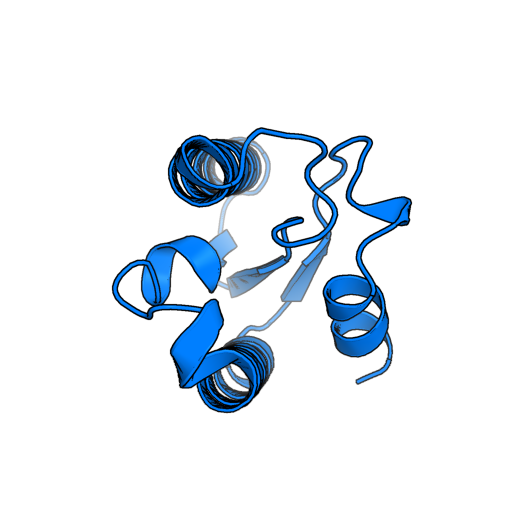 649 N N . HIS A 1 82 ? 0.788 12.292 -0.808 1.00 71.62 82 HIS A N 1
ATOM 650 C CA . HIS A 1 82 ? 1.964 12.662 -1.590 1.00 71.62 82 HIS A CA 1
ATOM 651 C C . HIS A 1 82 ? 1.554 13.190 -2.976 1.00 71.62 82 HIS A C 1
ATOM 653 O O . HIS A 1 82 ? 0.651 12.659 -3.617 1.00 71.62 82 HIS A O 1
ATOM 659 N N . LYS A 1 83 ? 2.242 14.226 -3.471 1.00 70.88 83 LYS A N 1
ATOM 660 C CA . LYS A 1 83 ? 1.896 14.933 -4.724 1.00 70.88 83 LYS A CA 1
ATOM 661 C C . LYS A 1 83 ? 1.783 14.029 -5.958 1.00 70.88 83 LYS A C 1
ATOM 663 O O . LYS A 1 83 ? 1.054 14.367 -6.885 1.00 70.88 83 LYS A O 1
ATOM 668 N N . ASP A 1 84 ? 2.484 12.898 -5.947 1.00 66.81 84 ASP A N 1
ATOM 669 C CA . ASP A 1 84 ? 2.516 11.922 -7.041 1.00 66.81 84 ASP A CA 1
ATOM 670 C C . ASP A 1 84 ? 1.490 10.788 -6.854 1.00 66.81 84 ASP A C 1
ATOM 672 O O . ASP A 1 84 ? 1.233 10.027 -7.782 1.00 66.81 84 ASP A O 1
ATOM 676 N N . ALA A 1 85 ? 0.850 10.695 -5.680 1.00 62.25 85 ALA A N 1
ATOM 677 C CA . ALA A 1 85 ? -0.181 9.696 -5.391 1.00 62.25 85 ALA A CA 1
ATOM 678 C C . ALA A 1 85 ? -1.390 9.825 -6.330 1.00 62.25 85 ALA A C 1
ATOM 680 O O . ALA A 1 85 ? -1.945 8.816 -6.756 1.00 62.25 85 ALA A O 1
ATOM 681 N N . LYS A 1 86 ? -1.724 11.052 -6.759 1.00 62.06 86 LYS A N 1
ATOM 682 C CA . LYS A 1 86 ? -2.794 11.326 -7.738 1.00 62.06 86 LYS A CA 1
ATOM 683 C C . LYS A 1 86 ? -2.591 10.663 -9.108 1.00 62.06 86 LYS A C 1
ATOM 685 O O . LYS A 1 86 ? -3.544 10.574 -9.872 1.00 62.06 86 LYS A O 1
ATOM 690 N N . TYR A 1 87 ? -1.370 10.228 -9.425 1.00 63.94 87 TYR A N 1
ATOM 691 C CA . TYR A 1 87 ? -1.030 9.566 -10.688 1.00 63.94 87 TYR A CA 1
ATOM 692 C C . TYR A 1 87 ? -0.779 8.059 -10.522 1.00 63.94 87 TYR A C 1
ATOM 694 O O . TYR A 1 87 ? -0.364 7.391 -11.468 1.00 63.94 87 TYR A O 1
ATOM 702 N N . SER A 1 88 ? -0.992 7.509 -9.324 1.00 66.62 88 SER A N 1
ATOM 703 C CA . SER A 1 88 ? -0.750 6.095 -9.049 1.00 66.62 88 SER A CA 1
ATOM 704 C C . SER A 1 88 ? -1.941 5.243 -9.481 1.00 66.62 88 SER A C 1
ATOM 706 O O . SER A 1 88 ? -2.942 5.172 -8.773 1.00 66.62 88 SER A O 1
ATOM 708 N N . GLN A 1 89 ? -1.810 4.553 -10.620 1.00 68.31 89 GLN A N 1
ATOM 709 C CA . GLN A 1 89 ? -2.814 3.586 -11.092 1.00 68.31 89 GLN A CA 1
ATOM 710 C C . GLN A 1 89 ? -3.111 2.505 -10.041 1.00 68.31 89 GLN A C 1
ATOM 712 O O . GLN A 1 89 ? -4.270 2.196 -9.806 1.00 68.31 89 GLN A O 1
ATOM 717 N N . GLY A 1 90 ? -2.087 2.011 -9.334 1.00 64.06 90 GLY A N 1
ATOM 718 C CA . GLY A 1 90 ? -2.279 1.008 -8.279 1.00 64.06 90 GLY A CA 1
ATOM 719 C C . GLY A 1 90 ? -3.152 1.508 -7.123 1.00 64.06 90 GLY A C 1
ATOM 720 O O . GLY A 1 90 ? -4.013 0.779 -6.656 1.00 64.06 90 GLY A O 1
ATOM 721 N N . MET A 1 91 ? -3.014 2.779 -6.725 1.00 68.00 91 MET A N 1
ATOM 722 C CA . MET A 1 91 ? -3.856 3.352 -5.662 1.00 68.00 91 MET A CA 1
ATOM 723 C C . MET A 1 91 ? -5.300 3.597 -6.119 1.00 68.00 91 MET A C 1
ATOM 725 O O . MET A 1 91 ? -6.213 3.597 -5.301 1.00 68.00 91 MET A O 1
ATOM 729 N N . GLN A 1 92 ? -5.515 3.829 -7.418 1.00 69.00 92 GLN A N 1
ATOM 730 C CA . GLN A 1 92 ? -6.861 3.946 -7.985 1.00 69.00 92 GLN A CA 1
ATOM 731 C C . GLN A 1 92 ? -7.566 2.587 -8.029 1.00 69.00 92 GLN A C 1
ATOM 733 O O . GLN A 1 92 ? -8.751 2.514 -7.720 1.00 69.00 92 GLN A O 1
ATOM 738 N N . GLU A 1 93 ? -6.836 1.522 -8.366 1.00 67.06 93 GLU A N 1
ATOM 739 C CA . GLU A 1 93 ? -7.344 0.146 -8.325 1.00 67.06 93 GLU A CA 1
ATOM 740 C C . GLU A 1 93 ? -7.685 -0.288 -6.889 1.00 67.06 93 GLU A C 1
ATOM 742 O O . GLU A 1 93 ? -8.738 -0.878 -6.672 1.00 67.06 93 GLU A O 1
ATOM 747 N N . GLU A 1 94 ? -6.857 0.073 -5.901 1.00 63.62 94 GLU A N 1
ATOM 748 C CA . GLU A 1 94 ? -7.111 -0.203 -4.475 1.00 63.62 94 GLU A CA 1
ATOM 749 C C . GLU A 1 94 ? -8.366 0.500 -3.926 1.00 63.62 94 GLU A C 1
ATOM 751 O O . GLU A 1 94 ? -8.995 -0.022 -3.013 1.00 63.62 94 GLU A O 1
ATOM 756 N N . LEU A 1 95 ? -8.746 1.665 -4.467 1.00 62.88 95 LEU A N 1
ATOM 757 C CA . LEU A 1 95 ? -9.940 2.413 -4.041 1.00 62.88 95 LEU A CA 1
ATOM 758 C C . LEU A 1 95 ? -11.243 1.889 -4.675 1.00 62.88 95 LEU A C 1
ATOM 760 O O . LEU A 1 95 ? -12.329 2.196 -4.192 1.00 62.88 95 LEU A O 1
ATOM 764 N N . ALA A 1 96 ? -11.145 1.154 -5.784 1.00 60.12 96 ALA A N 1
ATOM 765 C CA . ALA A 1 96 ? -12.296 0.640 -6.527 1.00 60.12 96 ALA A CA 1
ATOM 766 C C . ALA A 1 96 ? -12.792 -0.737 -6.035 1.00 60.12 96 ALA A C 1
ATOM 768 O O . ALA A 1 96 ? -13.746 -1.272 -6.604 1.00 60.12 96 ALA A O 1
ATOM 769 N N . LEU A 1 97 ? -12.133 -1.307 -5.021 1.00 56.34 97 LEU A N 1
ATOM 770 C CA . LEU A 1 97 ? -12.423 -2.599 -4.388 1.00 56.34 97 LEU A CA 1
ATOM 771 C C . LEU A 1 97 ? -13.177 -2.432 -3.069 1.00 56.34 97 LEU A C 1
ATOM 773 O O . LEU A 1 97 ? -14.012 -3.321 -2.791 1.00 56.34 97 LEU A O 1
#

Secondary structure (DSSP, 8-state):
-EEEEEE--STT--S-HHHHHHHHHHHHHHHHHHHHHH-TTEEEE-HHHHTTTS-HHHHHHHHHHHHHHHHHT-SEEEE---TTGGG-HHHHHHHT-

Organism: Campylobacter jejuni (NCBI:txid197)

Sequence (97 aa):
MALVYVASPYKALVVRESQRKAQAISIAQQECLKIMRECEGFVPVSPILQFSYLDENKHRDKALQMGLELLKACDYIYLSKHKDAKYSQGMQEELAL

Mean predicted aligned error: 6.46 Å

Nearest PDB structures (foldseek):
  4jem-assembly1_A  TM=5.654E-01  e=1.133E+00  Streptomyces rimofaciens
  4ohb-assembly1_A  TM=5.666E-01  e=1.895E+00  Streptomyces rimofaciens
  5kbp-assembly1_A  TM=3.785E-01  e=1.133E+00  Enterococcus faecalis V583
  2wyh-assembly1_A  TM=3.337E-01  e=7.306E+00  Streptococcus pyogenes M1 GAS
  7p9c-assembly1_A-2  TM=2.703E-01  e=9.448E+00  Escherichia coli K-12

Solvent-accessible surface area (backbone atoms only — not comparable to full-atom values): 5596 Å² total; per-residue (Å²): 118,46,36,28,24,44,46,58,44,56,88,38,52,93,57,60,75,93,48,38,64,62,50,32,43,52,50,44,51,53,54,37,52,47,46,55,72,77,35,84,60,47,44,64,43,37,54,63,65,78,46,59,86,61,56,61,92,81,37,42,71,59,53,51,51,53,38,53,56,52,44,74,72,27,80,42,81,41,74,49,86,52,90,43,30,87,65,20,65,69,58,54,55,65,71,76,110

InterPro domains:
  IPR056670 Domain of unknown function DUF7768 [PF24963] (3-96)

pLDDT: mean 80.45, std 9.38, range [56.34, 93.19]

Foldseek 3Di:
DFEEEEAFAQPLDPDDPVCSLVVRLVQSVVSQVCCVVVPPPYHYDYLSNVVSVDDCVVCVVVSLVVSQVVLVVGPYYDQRPPPSSVVHPSVVVSVVD